Protein AF-A0A9W6K711-F1 (afdb_monomer_lite)

Secondary structure (DSSP, 8-state):
-----S---TT--GGGTTTT--SS--S-EE----SS-EEEEETTEEEEE----STT------TT-----

Foldseek 3Di:
DDDPPPDDDPQPDPVVPVVPDDPDADAAAEDEDSLAWDFDDDPNHTYTYADPDDPPRDRVHDPPPDDDD

pLDDT: mean 70.46, std 19.73, range [30.44, 94.38]

Structure (mmCIF, N/CA/C/O backbone):
data_AF-A0A9W6K711-F1
#
_entry.id   AF-A0A9W6K711-F1
#
loop_
_atom_site.group_PDB
_atom_site.id
_atom_site.type_symbol
_atom_site.label_atom_id
_atom_site.label_alt_id
_atom_site.label_comp_id
_atom_site.label_asym_id
_atom_site.label_entity_id
_atom_site.label_seq_id
_atom_site.pdbx_PDB_ins_code
_atom_site.Cartn_x
_atom_site.Cartn_y
_atom_site.Cartn_z
_atom_site.occupancy
_atom_site.B_iso_or_equiv
_atom_site.auth_seq_id
_atom_site.auth_comp_id
_atom_site.auth_asym_id
_atom_site.auth_atom_id
_atom_site.pdbx_PDB_model_num
ATOM 1 N N . MET A 1 1 ? 18.912 9.824 24.191 1.00 32.62 1 MET A N 1
ATOM 2 C CA . MET A 1 1 ? 17.896 10.167 23.176 1.00 32.62 1 MET A CA 1
ATOM 3 C C . MET A 1 1 ? 18.286 9.432 21.904 1.00 32.62 1 MET A C 1
ATOM 5 O O . MET A 1 1 ? 19.376 9.726 21.428 1.00 32.62 1 MET A O 1
ATOM 9 N N . PRO A 1 2 ? 17.545 8.421 21.422 1.00 30.44 2 PRO A N 1
ATOM 10 C CA . PRO A 1 2 ? 17.924 7.749 20.189 1.00 30.44 2 PRO A CA 1
ATOM 11 C C . PRO A 1 2 ? 17.545 8.620 18.988 1.00 30.44 2 PRO A C 1
ATOM 13 O O . PRO A 1 2 ? 16.499 9.267 18.964 1.00 30.44 2 PRO A O 1
ATOM 16 N N . ASP A 1 3 ? 18.473 8.666 18.045 1.00 32.50 3 ASP A N 1
ATOM 17 C CA . ASP A 1 3 ? 18.462 9.421 16.801 1.00 32.50 3 ASP A CA 1
ATOM 18 C C . ASP A 1 3 ? 17.389 8.884 15.833 1.00 32.50 3 ASP A C 1
ATOM 20 O O . ASP A 1 3 ? 17.417 7.720 15.438 1.00 32.50 3 ASP A O 1
ATOM 24 N N . LEU A 1 4 ? 16.431 9.746 15.473 1.00 39.50 4 LEU A N 1
ATOM 25 C CA . LEU A 1 4 ? 15.304 9.475 14.567 1.00 39.50 4 LEU A CA 1
ATOM 26 C C . LEU A 1 4 ? 15.645 9.729 13.081 1.00 39.50 4 LEU A C 1
ATOM 28 O O . LEU A 1 4 ? 14.742 9.779 12.247 1.00 39.50 4 LEU A O 1
ATOM 32 N N . SER A 1 5 ? 16.923 9.892 12.718 1.00 37.47 5 SER A N 1
ATOM 33 C CA . SER A 1 5 ? 17.335 10.158 11.329 1.00 37.47 5 SER A CA 1
ATOM 34 C C . SER A 1 5 ? 17.384 8.924 10.417 1.00 37.47 5 SER A C 1
ATOM 36 O O . SER A 1 5 ? 17.539 9.066 9.205 1.00 37.47 5 SER A O 1
ATOM 38 N N . GLN A 1 6 ? 17.195 7.715 10.949 1.00 35.81 6 GLN A N 1
ATOM 39 C CA . GLN A 1 6 ? 17.262 6.478 10.167 1.00 35.81 6 GLN A CA 1
ATOM 40 C C . GLN A 1 6 ? 15.856 5.933 9.891 1.00 35.81 6 GLN A C 1
ATOM 42 O O . GLN A 1 6 ? 15.330 5.126 10.653 1.00 35.81 6 GLN A O 1
ATOM 47 N N . GLY A 1 7 ? 15.239 6.379 8.790 1.00 35.47 7 GLY A N 1
ATOM 48 C CA . GLY A 1 7 ? 14.089 5.670 8.210 1.00 35.47 7 GLY A CA 1
ATOM 49 C C . GLY A 1 7 ? 12.993 6.505 7.548 1.00 35.47 7 GLY A C 1
ATOM 50 O O . GLY A 1 7 ? 12.058 5.922 7.003 1.00 35.47 7 GLY A O 1
ATOM 51 N N . LEU A 1 8 ? 13.065 7.839 7.547 1.00 43.31 8 LEU A N 1
ATOM 52 C CA . LEU A 1 8 ? 12.013 8.655 6.933 1.00 43.31 8 LEU A CA 1
ATOM 53 C C . LEU A 1 8 ? 12.244 8.820 5.422 1.00 43.31 8 LEU A C 1
ATOM 55 O O . LEU A 1 8 ? 12.704 9.854 4.936 1.00 43.31 8 LEU A O 1
ATOM 59 N N . GLY A 1 9 ? 11.907 7.774 4.666 1.00 36.72 9 GLY A N 1
ATOM 60 C CA . GLY A 1 9 ? 11.635 7.904 3.238 1.00 36.72 9 GLY A CA 1
ATOM 61 C C . GLY A 1 9 ? 10.555 8.968 3.018 1.00 36.72 9 GLY A C 1
ATOM 62 O O . GLY A 1 9 ? 9.589 9.048 3.774 1.00 36.72 9 GLY A O 1
ATOM 63 N N . ARG A 1 10 ? 10.731 9.793 1.982 1.00 49.88 10 ARG A N 1
ATOM 64 C CA . ARG A 1 10 ? 9.971 11.008 1.60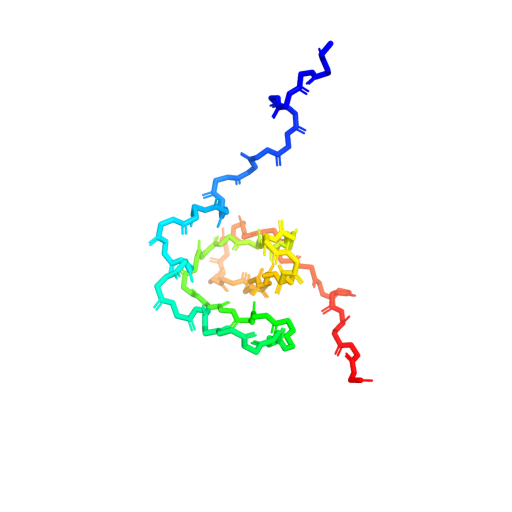8 1.00 49.88 10 ARG A CA 1
ATOM 65 C C . ARG A 1 10 ? 8.429 10.897 1.514 1.00 49.88 10 ARG A C 1
ATOM 67 O O . ARG A 1 10 ? 7.794 11.851 1.081 1.00 49.88 10 ARG A O 1
ATOM 74 N N . GLY A 1 11 ? 7.813 9.776 1.880 1.00 49.12 11 GLY A N 1
ATOM 75 C CA . GLY A 1 11 ? 6.392 9.499 1.671 1.00 49.12 11 GLY A CA 1
ATOM 76 C C . GLY A 1 11 ? 5.453 9.799 2.846 1.00 49.12 11 GLY A C 1
ATOM 77 O O . GLY A 1 11 ? 4.249 9.891 2.630 1.00 49.12 11 GLY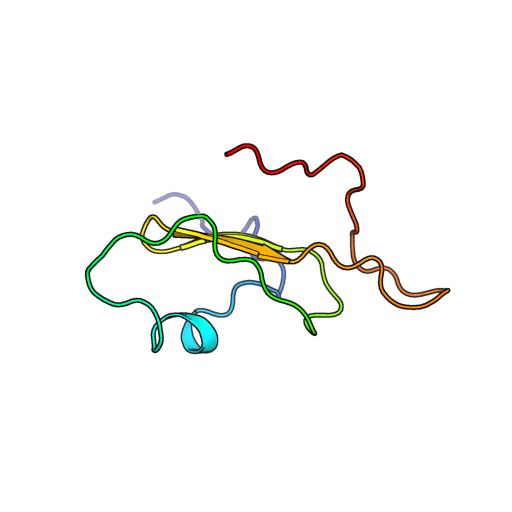 A O 1
ATOM 78 N N . CYS A 1 12 ? 5.964 9.984 4.067 1.00 50.62 12 CYS A N 1
ATOM 79 C CA . CYS A 1 12 ? 5.144 10.217 5.264 1.00 50.62 12 CYS A CA 1
ATOM 80 C C . CYS A 1 12 ? 5.164 11.698 5.680 1.00 50.62 12 CYS A C 1
ATOM 82 O O . CYS A 1 12 ? 5.675 12.046 6.743 1.00 50.62 12 CYS A O 1
ATOM 84 N N . LEU A 1 13 ? 4.650 12.587 4.827 1.00 56.16 13 LEU A N 1
ATOM 85 C CA . LEU A 1 13 ? 4.469 13.998 5.179 1.00 56.16 13 LEU A CA 1
ATOM 86 C C . LEU A 1 13 ? 3.143 14.181 5.958 1.00 56.16 13 LEU A C 1
ATOM 88 O O . LEU A 1 13 ? 2.069 13.962 5.387 1.00 56.16 13 LEU A O 1
ATOM 92 N N . PRO A 1 14 ? 3.188 14.522 7.261 1.00 49.66 14 PRO A N 1
ATOM 93 C CA . PRO A 1 14 ? 2.027 14.520 8.158 1.00 49.66 14 PRO A CA 1
ATOM 94 C C . PRO A 1 14 ? 0.980 15.602 7.845 1.00 49.66 14 PRO A C 1
ATOM 96 O O . PRO A 1 14 ? -0.190 15.445 8.203 1.00 49.66 14 PRO A O 1
ATOM 99 N N . GLU A 1 15 ? 1.350 16.675 7.144 1.00 49.22 15 GLU A N 1
ATOM 100 C CA . GLU A 1 15 ? 0.461 17.799 6.821 1.00 49.22 15 GLU A CA 1
ATOM 101 C C . GLU A 1 15 ? -0.674 17.444 5.848 1.00 49.22 15 GLU A C 1
ATOM 103 O O . GLU A 1 15 ? -1.658 18.174 5.759 1.00 49.22 15 GLU A O 1
ATOM 108 N N . ARG A 1 16 ? -0.567 16.317 5.131 1.00 52.34 16 ARG A N 1
ATOM 109 C CA . ARG A 1 16 ? -1.614 15.839 4.210 1.00 52.34 16 ARG A CA 1
ATOM 110 C C . ARG A 1 16 ? -2.629 14.896 4.858 1.00 52.34 16 ARG A C 1
ATOM 112 O O . ARG A 1 16 ? -3.661 14.618 4.256 1.00 52.34 16 ARG A O 1
ATOM 119 N N . VAL A 1 17 ? -2.340 14.403 6.060 1.00 52.91 17 VAL A N 1
ATOM 120 C CA . VAL A 1 17 ? -3.074 13.302 6.705 1.00 52.91 17 VAL A CA 1
ATOM 121 C C . VAL A 1 17 ? -3.875 13.808 7.910 1.00 52.91 17 VAL A C 1
ATOM 123 O O . VAL A 1 17 ? -5.004 13.381 8.142 1.00 52.91 17 VAL A O 1
ATOM 126 N N . SER A 1 18 ? -3.337 14.774 8.655 1.00 50.47 18 SER A N 1
ATOM 127 C CA . SER A 1 18 ? -3.924 15.250 9.916 1.00 50.47 18 SER A CA 1
ATOM 128 C C . SER A 1 18 ? -5.312 15.894 9.785 1.00 50.47 18 SER A C 1
ATOM 130 O O . SER A 1 18 ? -6.076 15.862 10.743 1.00 50.47 18 SER A O 1
ATOM 132 N N . SER A 1 19 ? -5.676 16.435 8.617 1.00 53.66 19 SER A N 1
ATOM 133 C CA . SER A 1 19 ? -6.954 17.140 8.428 1.00 53.66 19 SER A CA 1
ATOM 134 C C . SER A 1 19 ? -8.179 16.226 8.260 1.00 53.66 19 SER A C 1
ATOM 136 O O . SER A 1 19 ? -9.298 16.732 8.319 1.00 53.66 19 SER A O 1
ATOM 138 N N . VAL A 1 20 ? -8.002 14.922 8.007 1.00 55.47 20 VAL A N 1
ATOM 139 C CA . VAL A 1 20 ? -9.110 13.992 7.675 1.00 55.47 20 VAL A CA 1
ATOM 140 C C . VAL A 1 20 ? -9.342 12.930 8.762 1.00 55.47 20 VAL A C 1
ATOM 142 O O . VAL A 1 20 ? -10.373 12.262 8.771 1.00 55.47 20 VAL A O 1
ATOM 145 N N . LEU A 1 21 ? -8.433 12.798 9.732 1.00 55.25 21 LEU A N 1
ATOM 146 C CA . LEU A 1 21 ? -8.585 11.864 10.849 1.00 55.25 21 LEU A CA 1
ATOM 147 C C . LEU A 1 21 ? -9.482 12.473 11.942 1.00 55.25 21 LEU A C 1
ATOM 149 O O . LEU A 1 21 ? -9.020 13.218 12.803 1.00 55.25 21 LEU A O 1
ATOM 153 N N . GLY A 1 22 ? -10.780 12.162 11.894 1.00 54.62 22 GLY A N 1
ATOM 154 C CA . GLY A 1 22 ? -11.710 12.381 13.009 1.00 54.62 22 GLY A CA 1
ATOM 155 C C . GLY A 1 22 ? -11.400 11.478 14.214 1.00 54.62 22 GLY A C 1
ATOM 156 O O . GLY A 1 22 ? -10.607 10.547 14.119 1.00 54.62 22 GLY A O 1
ATOM 157 N N . SER A 1 23 ? -12.026 11.744 15.366 1.00 53.59 23 SER A N 1
ATOM 158 C CA . SER A 1 23 ? -11.741 11.097 16.665 1.00 53.59 23 SER A CA 1
ATOM 159 C C . SER A 1 23 ? -12.011 9.583 16.750 1.00 53.59 23 SER A C 1
ATOM 161 O O . SER A 1 23 ? -11.709 8.972 17.775 1.00 53.59 23 SER A O 1
ATOM 163 N N . GLU A 1 24 ? -12.551 8.965 15.701 1.00 56.47 24 GLU A N 1
ATOM 164 C CA . GLU A 1 24 ? -12.736 7.518 15.605 1.00 56.47 24 GLU A CA 1
ATOM 165 C C . GLU A 1 24 ? -11.568 6.898 14.831 1.00 56.47 24 GLU A C 1
ATOM 167 O O . GLU A 1 24 ? -11.218 7.335 13.736 1.00 56.47 24 GLU A O 1
ATOM 172 N N . ARG A 1 25 ? -10.922 5.887 15.426 1.00 55.31 25 ARG A N 1
ATOM 173 C CA . ARG A 1 25 ? -9.749 5.222 14.841 1.00 55.31 25 ARG A CA 1
ATOM 174 C C . ARG A 1 25 ? -10.162 4.510 13.556 1.00 55.31 25 ARG A C 1
ATOM 176 O O . ARG A 1 25 ? -10.817 3.473 13.609 1.00 55.31 25 ARG A O 1
ATOM 183 N N . VAL A 1 26 ? -9.774 5.060 12.413 1.00 57.53 26 VAL A N 1
ATOM 184 C CA . VAL A 1 26 ? -10.040 4.439 11.116 1.00 57.53 26 VAL A CA 1
ATOM 185 C C . VAL A 1 26 ? -9.100 3.240 10.929 1.00 57.53 26 VAL A C 1
ATOM 187 O O . VAL A 1 26 ? -7.937 3.269 11.340 1.00 57.53 26 VAL A O 1
ATOM 190 N N . ALA A 1 27 ? -9.624 2.183 10.302 1.00 63.06 27 ALA A N 1
ATOM 191 C CA . ALA A 1 27 ? -8.872 1.098 9.663 1.00 63.06 27 ALA A CA 1
ATOM 192 C C . ALA A 1 27 ? -7.694 1.647 8.810 1.00 63.06 27 ALA A C 1
ATOM 194 O O . ALA A 1 27 ? -7.680 2.845 8.518 1.00 63.06 27 ALA A O 1
ATOM 195 N N . PRO A 1 28 ? -6.692 0.832 8.406 1.00 66.12 28 PRO A N 1
ATOM 196 C CA . PRO A 1 28 ? -5.533 1.326 7.656 1.00 66.12 28 PRO A CA 1
ATOM 197 C C . PRO A 1 28 ? -5.934 2.276 6.519 1.00 66.12 28 PRO A C 1
ATOM 199 O O . PRO A 1 28 ? -6.737 1.924 5.656 1.00 66.12 28 PRO A O 1
ATOM 202 N N . TRP A 1 29 ? -5.373 3.485 6.521 1.00 77.44 29 TRP A N 1
ATOM 203 C CA . TRP A 1 29 ? -5.630 4.477 5.487 1.00 77.44 29 TRP A CA 1
ATOM 204 C C . TRP A 1 29 ? -4.800 4.135 4.256 1.00 77.44 29 TRP A C 1
ATOM 206 O O . TRP A 1 29 ? -3.582 4.309 4.236 1.00 77.44 29 TRP A O 1
ATOM 216 N N . ILE A 1 30 ? -5.481 3.672 3.212 1.00 81.81 30 ILE A N 1
ATOM 217 C CA . ILE A 1 30 ? -4.888 3.385 1.908 1.00 81.81 30 ILE A CA 1
ATOM 218 C C . ILE A 1 30 ? -5.056 4.603 0.985 1.00 81.81 30 ILE A C 1
ATOM 220 O O . ILE A 1 30 ? -6.172 5.094 0.812 1.00 81.81 30 ILE A O 1
ATOM 224 N N . TYR A 1 31 ? -3.972 5.099 0.384 1.00 80.94 31 TYR A N 1
ATOM 225 C CA . TYR A 1 31 ? -3.999 6.233 -0.552 1.00 80.94 31 TYR A CA 1
ATOM 226 C C . TYR A 1 31 ? -3.141 5.984 -1.805 1.00 80.94 31 TYR A C 1
ATOM 228 O O . TYR A 1 31 ? -2.339 5.051 -1.855 1.00 80.94 31 TYR A O 1
ATOM 236 N N . GLY A 1 32 ? -3.339 6.809 -2.841 1.00 78.62 32 GLY A N 1
ATOM 237 C CA . GLY A 1 32 ? -2.635 6.724 -4.127 1.00 78.62 32 GLY A CA 1
ATOM 238 C C . GLY A 1 32 ? -1.875 8.002 -4.514 1.00 78.62 32 GLY A C 1
ATOM 239 O O . GLY A 1 32 ? -1.693 8.895 -3.694 1.00 78.62 32 GLY A O 1
ATOM 240 N N . HIS A 1 33 ? -1.436 8.093 -5.778 1.00 79.56 33 HIS A N 1
ATOM 241 C CA . HIS A 1 33 ? -0.744 9.245 -6.395 1.00 79.56 33 HIS A CA 1
ATOM 242 C C . HIS A 1 33 ? 0.684 9.558 -5.890 1.00 79.56 33 HIS A C 1
ATOM 244 O O . HIS A 1 33 ? 1.374 10.380 -6.480 1.00 79.56 33 HIS A O 1
ATOM 250 N N . GLY A 1 34 ? 1.192 8.867 -4.865 1.00 74.50 34 GLY A N 1
ATOM 251 C CA . GLY A 1 34 ? 2.529 9.135 -4.312 1.00 74.50 34 GLY A CA 1
ATOM 252 C C . GLY A 1 34 ? 3.725 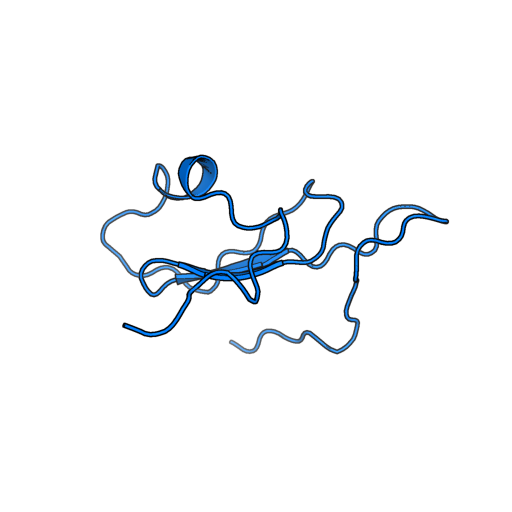8.737 -5.195 1.00 74.50 34 GLY A C 1
ATOM 253 O O . GLY A 1 34 ? 4.844 9.129 -4.877 1.00 74.50 34 GLY A O 1
ATOM 254 N N . HIS A 1 35 ? 3.519 7.924 -6.250 1.00 85.69 35 HIS A N 1
ATOM 255 C CA . HIS A 1 35 ? 4.573 7.289 -7.084 1.00 85.69 35 HIS A CA 1
ATOM 256 C C . HIS A 1 35 ? 5.706 6.644 -6.248 1.00 85.69 35 HIS A C 1
ATOM 258 O O . HIS A 1 35 ? 6.818 6.427 -6.713 1.00 85.69 35 HIS A O 1
ATOM 264 N N . THR A 1 36 ? 5.405 6.342 -4.985 1.00 84.62 36 THR A N 1
ATOM 265 C CA . THR A 1 36 ? 6.312 5.846 -3.956 1.00 84.62 36 THR A CA 1
ATOM 266 C C . THR A 1 36 ? 5.478 4.996 -3.011 1.00 84.62 36 THR A C 1
ATOM 268 O O . THR A 1 36 ? 4.399 5.419 -2.582 1.00 84.62 36 THR A O 1
ATOM 271 N N . ALA A 1 37 ? 5.955 3.797 -2.706 1.00 88.81 37 ALA A N 1
ATOM 272 C CA . ALA A 1 37 ? 5.353 2.928 -1.722 1.00 88.81 37 ALA A CA 1
ATOM 273 C C . ALA A 1 37 ? 5.640 3.465 -0.313 1.00 88.81 37 ALA A C 1
ATOM 275 O O . ALA A 1 37 ? 6.746 3.911 -0.006 1.00 88.81 37 ALA A O 1
ATOM 276 N N . VAL A 1 38 ? 4.621 3.443 0.536 1.00 89.12 38 VAL A N 1
ATOM 277 C CA . VAL A 1 38 ? 4.639 3.914 1.917 1.00 89.12 38 VAL A CA 1
ATOM 278 C C . VAL A 1 38 ? 3.885 2.897 2.755 1.00 89.12 38 VAL A C 1
ATOM 280 O O . VAL A 1 38 ? 2.779 2.507 2.402 1.00 89.12 38 VAL A O 1
ATOM 283 N N . ASP A 1 39 ? 4.477 2.483 3.866 1.00 89.50 39 ASP A N 1
ATOM 284 C CA . ASP A 1 39 ? 3.807 1.727 4.920 1.00 89.50 39 ASP A CA 1
ATOM 285 C C . ASP A 1 39 ? 4.345 2.244 6.253 1.00 89.50 39 ASP A C 1
ATOM 287 O O . ASP A 1 39 ? 5.500 1.999 6.607 1.00 89.50 39 ASP A O 1
ATOM 291 N N . CYS A 1 40 ? 3.558 3.061 6.945 1.00 85.88 40 CYS A N 1
ATOM 292 C CA . CYS A 1 40 ? 3.986 3.701 8.184 1.00 85.88 40 CYS A CA 1
ATOM 293 C C . CYS A 1 40 ? 2.854 3.787 9.209 1.00 85.88 40 CYS A C 1
ATOM 295 O O . CYS A 1 40 ? 1.673 3.717 8.876 1.00 85.88 40 CYS A O 1
ATOM 297 N N . GLN A 1 41 ? 3.217 3.961 10.482 1.00 84.94 41 GLN A N 1
ATOM 298 C CA . GLN A 1 41 ? 2.265 4.341 11.523 1.00 84.94 41 GLN A CA 1
ATOM 299 C C . GLN A 1 41 ? 2.351 5.835 11.808 1.00 84.94 41 GLN A C 1
ATOM 301 O O . GLN A 1 41 ? 3.428 6.368 12.074 1.00 84.94 41 GLN A O 1
ATOM 306 N N . HIS A 1 42 ? 1.196 6.490 11.837 1.00 80.31 42 HIS A N 1
ATOM 307 C CA . HIS A 1 42 ? 1.066 7.881 12.233 1.00 80.31 42 HIS A CA 1
ATOM 308 C C . HIS A 1 42 ? -0.123 8.048 13.177 1.00 80.31 42 HIS A C 1
ATOM 310 O O . HIS A 1 42 ? -1.248 7.695 12.835 1.00 80.31 42 HIS A O 1
ATOM 316 N N . LEU A 1 43 ? 0.128 8.564 14.385 1.00 80.44 43 LEU A N 1
ATOM 317 C CA . LEU A 1 43 ? -0.897 8.799 15.417 1.00 80.44 43 LEU A CA 1
ATOM 318 C C . LEU A 1 43 ? -1.800 7.573 15.687 1.00 80.44 43 LEU A C 1
ATOM 320 O O . LEU A 1 43 ? -2.995 7.698 15.940 1.00 80.44 43 LEU A O 1
ATOM 324 N N . GLY A 1 44 ? -1.224 6.367 15.627 1.00 76.38 44 GLY A N 1
ATOM 325 C CA . GLY A 1 44 ? -1.953 5.109 15.822 1.00 76.38 44 GLY A CA 1
ATOM 326 C C . GLY A 1 44 ? -2.811 4.665 14.632 1.00 76.38 44 GLY A C 1
ATOM 327 O O . GLY A 1 44 ? -3.562 3.705 14.767 1.00 76.38 44 GLY A O 1
ATOM 328 N N . THR A 1 45 ? -2.692 5.332 13.482 1.00 82.06 45 THR A N 1
ATOM 329 C CA . THR A 1 45 ? -3.284 4.928 12.201 1.00 82.06 45 THR A CA 1
ATOM 330 C C . THR A 1 45 ? -2.180 4.396 11.294 1.00 82.06 45 THR A C 1
ATOM 332 O O . THR A 1 45 ? -1.149 5.048 11.118 1.00 82.06 45 THR A O 1
ATOM 335 N N . ARG A 1 46 ? -2.371 3.210 10.712 1.00 86.50 46 ARG A N 1
ATOM 336 C CA . ARG A 1 46 ? -1.472 2.704 9.666 1.00 86.50 46 ARG A CA 1
ATOM 337 C C . ARG A 1 46 ? -1.827 3.379 8.347 1.00 86.50 46 ARG A C 1
ATOM 339 O O . ARG A 1 46 ? -2.991 3.389 7.967 1.00 86.50 46 ARG A O 1
ATOM 346 N N . ILE A 1 47 ? -0.836 3.918 7.659 1.00 86.00 47 ILE A N 1
ATOM 347 C CA . ILE A 1 47 ? -0.975 4.604 6.378 1.00 86.00 47 ILE A CA 1
ATOM 348 C C . ILE A 1 47 ? -0.224 3.792 5.331 1.00 86.00 47 ILE A C 1
ATOM 350 O O . ILE A 1 47 ? 0.957 3.497 5.514 1.00 86.00 47 ILE A O 1
ATOM 354 N N . VAL A 1 48 ? -0.909 3.436 4.244 1.00 89.00 48 VAL A N 1
ATOM 355 C CA . VAL A 1 48 ? -0.374 2.581 3.184 1.00 89.00 48 VAL A CA 1
ATOM 356 C C . VAL A 1 48 ? -0.575 3.207 1.800 1.00 89.00 48 VAL A C 1
ATOM 358 O O . VAL A 1 48 ? -1.677 3.594 1.426 1.00 89.00 48 VAL A O 1
ATOM 361 N N . CYS A 1 49 ? 0.482 3.238 0.995 1.00 90.81 49 CYS A N 1
ATOM 362 C CA . CYS A 1 49 ? 0.449 3.431 -0.453 1.00 90.81 49 CYS A CA 1
ATOM 363 C C . CYS A 1 49 ? 1.343 2.353 -1.066 1.00 90.81 49 CYS A C 1
ATOM 365 O O . CYS A 1 49 ? 2.491 2.211 -0.674 1.00 90.81 49 CYS A O 1
ATOM 367 N N . ASN A 1 50 ? 0.844 1.563 -2.012 1.00 91.50 50 ASN A N 1
ATOM 368 C CA . ASN A 1 50 ? 1.628 0.484 -2.622 1.00 91.50 50 ASN A CA 1
ATOM 369 C C . ASN A 1 50 ? 1.320 0.373 -4.115 1.00 91.50 50 ASN A C 1
ATOM 371 O O . ASN A 1 50 ? 0.879 -0.655 -4.624 1.00 91.50 50 ASN A O 1
ATOM 375 N N . LEU A 1 51 ? 1.472 1.492 -4.817 1.00 87.88 51 LEU A N 1
ATOM 376 C CA . LEU A 1 51 ? 1.236 1.550 -6.252 1.00 87.88 51 LEU A CA 1
ATOM 377 C C . LEU A 1 51 ? 2.432 0.981 -7.011 1.00 87.88 51 LEU A C 1
ATOM 379 O O . LEU A 1 51 ? 3.577 1.347 -6.751 1.00 87.88 51 LEU A O 1
ATOM 383 N N . ARG A 1 52 ? 2.154 0.149 -8.018 1.00 89.00 52 ARG A N 1
ATOM 384 C CA . ARG A 1 52 ? 3.167 -0.351 -8.959 1.00 89.00 52 ARG A CA 1
ATOM 385 C C . ARG A 1 52 ? 3.834 0.764 -9.775 1.00 89.00 52 ARG A C 1
ATOM 387 O O . ARG A 1 52 ? 4.985 0.612 -10.158 1.00 89.00 52 ARG A O 1
ATOM 394 N N . GLY A 1 53 ? 3.116 1.861 -10.020 1.00 86.50 53 GLY A N 1
ATOM 395 C CA . GLY A 1 53 ? 3.550 2.912 -10.940 1.00 86.50 53 GLY A CA 1
ATOM 396 C C . GLY A 1 53 ? 3.477 2.486 -12.409 1.00 86.50 53 GLY A C 1
ATOM 397 O O . GLY A 1 53 ? 2.957 1.416 -12.748 1.00 86.50 53 GLY A O 1
ATOM 398 N N . HIS A 1 54 ? 3.976 3.346 -13.287 1.00 88.94 54 HIS A N 1
ATOM 399 C CA . HIS A 1 54 ? 4.091 3.109 -14.725 1.00 88.94 54 HIS A CA 1
ATOM 400 C C . HIS A 1 54 ? 5.311 2.234 -15.077 1.00 88.94 54 HIS A C 1
ATOM 402 O O . HIS A 1 54 ? 6.232 2.087 -14.271 1.00 88.94 54 HIS A O 1
ATOM 408 N N . PRO A 1 55 ? 5.362 1.640 -16.287 1.00 90.44 55 PRO A N 1
ATOM 409 C CA . PRO A 1 55 ? 6.544 0.912 -16.744 1.00 90.44 55 PRO A CA 1
ATOM 410 C C . PRO A 1 55 ? 7.818 1.764 -16.639 1.00 90.44 55 PRO A C 1
ATOM 412 O O . PRO A 1 55 ? 7.871 2.869 -17.171 1.00 90.44 55 PRO A O 1
ATOM 415 N N . GLY A 1 56 ? 8.839 1.236 -15.961 1.00 87.50 56 GLY A N 1
ATOM 416 C CA . GLY A 1 56 ? 10.112 1.927 -15.729 1.00 87.50 56 GLY A CA 1
ATOM 417 C C . GLY A 1 56 ? 10.160 2.786 -14.461 1.00 87.50 56 GLY A C 1
ATOM 418 O O . GLY A 1 56 ? 11.240 3.244 -14.097 1.00 87.50 56 GLY A O 1
ATOM 419 N N . GLU A 1 57 ? 9.044 2.977 -13.751 1.00 87.81 57 GLU A N 1
ATOM 420 C CA . GLU A 1 57 ? 9.058 3.646 -12.449 1.00 87.81 57 GLU A CA 1
ATOM 421 C C . GLU A 1 57 ? 9.510 2.696 -11.338 1.00 87.81 57 GLU A C 1
ATOM 423 O O . GLU A 1 57 ? 9.068 1.551 -11.233 1.00 87.81 57 GLU A O 1
ATOM 428 N N . HIS A 1 58 ? 10.385 3.193 -10.468 1.00 87.94 58 HIS A N 1
ATOM 429 C CA . HIS A 1 58 ? 10.823 2.482 -9.272 1.00 87.94 58 HIS A CA 1
ATOM 430 C C . HIS A 1 58 ? 10.073 3.037 -8.065 1.00 87.94 58 HIS A C 1
ATOM 432 O O . HIS A 1 58 ? 10.570 3.906 -7.353 1.00 87.94 58 HIS A O 1
ATOM 438 N N . THR A 1 59 ? 8.857 2.542 -7.843 1.00 89.44 59 THR A N 1
ATOM 439 C CA . THR A 1 59 ? 8.004 3.019 -6.746 1.00 89.44 59 THR A CA 1
ATOM 440 C C . THR A 1 59 ? 8.300 2.337 -5.411 1.00 89.44 59 THR A C 1
ATOM 442 O O . THR A 1 59 ? 7.875 2.830 -4.376 1.00 89.44 59 THR A O 1
ATOM 445 N N . GLY A 1 60 ? 9.007 1.201 -5.402 1.00 90.88 60 GLY A N 1
ATOM 446 C CA . GLY A 1 60 ? 9.148 0.358 -4.206 1.00 90.88 60 GLY A CA 1
ATOM 447 C C . GLY A 1 60 ? 7.942 -0.555 -3.957 1.00 90.88 60 GLY A C 1
ATOM 448 O O . GLY A 1 60 ? 7.743 -1.008 -2.834 1.00 90.88 60 GLY A O 1
ATOM 449 N N . PHE A 1 61 ? 7.137 -0.806 -4.9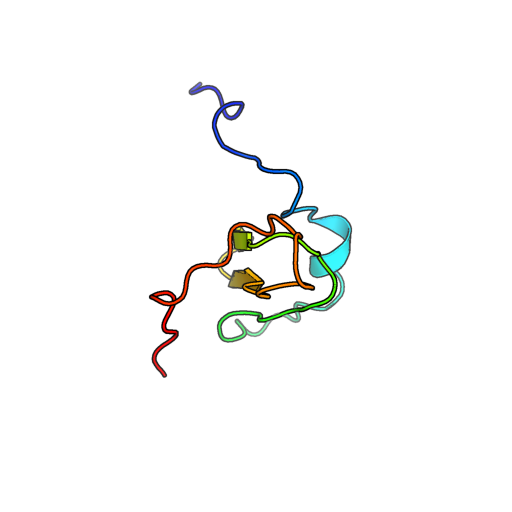97 1.00 92.06 61 PHE A N 1
ATOM 450 C CA . PHE A 1 61 ? 6.003 -1.725 -4.960 1.00 92.06 61 PHE A CA 1
ATOM 451 C C . PHE A 1 61 ? 6.357 -3.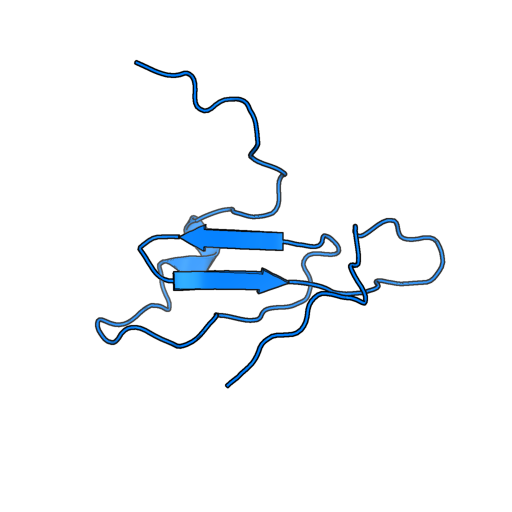078 -4.336 1.00 92.06 61 PHE A C 1
ATOM 453 O O . PHE A 1 61 ? 7.295 -3.750 -4.769 1.00 92.06 61 PHE A O 1
ATOM 460 N N . ASN A 1 62 ? 5.550 -3.491 -3.364 1.00 92.56 62 ASN A N 1
ATOM 461 C CA . ASN A 1 62 ? 5.661 -4.772 -2.689 1.00 92.56 62 ASN A CA 1
ATOM 462 C C . ASN A 1 62 ? 4.437 -5.654 -3.013 1.00 92.56 62 ASN A C 1
ATOM 464 O O . ASN A 1 62 ? 3.365 -5.407 -2.458 1.00 92.56 62 ASN A O 1
ATOM 468 N N . PRO A 1 63 ? 4.554 -6.685 -3.871 1.00 92.25 63 PRO A N 1
ATOM 469 C CA . PRO A 1 63 ? 3.429 -7.566 -4.199 1.00 92.25 63 PRO A CA 1
ATOM 470 C C . PRO A 1 63 ? 2.927 -8.390 -3.004 1.00 92.25 63 PRO A C 1
ATOM 472 O O . PRO A 1 63 ? 1.772 -8.802 -3.004 1.00 92.25 63 PRO A O 1
ATOM 475 N N . GLU A 1 64 ? 3.757 -8.580 -1.976 1.00 94.38 64 GLU A N 1
ATOM 476 C CA . GLU A 1 64 ? 3.435 -9.369 -0.780 1.00 94.38 64 GLU A CA 1
ATOM 477 C C . GLU A 1 64 ? 2.735 -8.542 0.311 1.00 94.38 64 GLU A C 1
ATOM 479 O O . GLU A 1 64 ? 2.405 -9.053 1.383 1.00 94.38 64 GLU A O 1
ATOM 484 N N . LEU A 1 65 ? 2.506 -7.244 0.077 1.00 89.25 65 LEU A N 1
ATOM 485 C CA . LEU A 1 65 ? 1.810 -6.386 1.030 1.00 89.25 65 LEU A CA 1
ATOM 486 C C . LEU A 1 65 ? 0.297 -6.651 0.994 1.00 89.25 65 LEU A C 1
ATOM 488 O O . LEU A 1 65 ? -0.454 -5.983 0.282 1.00 89.25 65 LEU A O 1
ATOM 492 N N . ILE A 1 66 ? -0.143 -7.613 1.801 1.00 88.25 66 ILE A N 1
ATOM 493 C CA . ILE A 1 66 ? -1.550 -7.983 1.972 1.00 88.25 66 ILE A CA 1
ATOM 494 C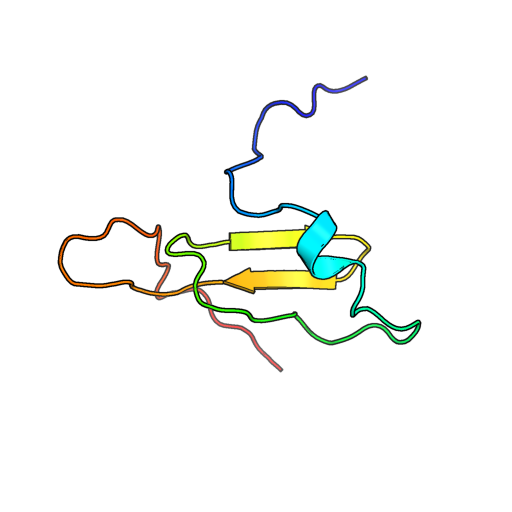 C . ILE A 1 66 ? -2.099 -7.324 3.244 1.00 88.25 66 ILE A C 1
ATOM 496 O O . ILE A 1 66 ? -1.512 -7.433 4.322 1.00 88.25 66 ILE A O 1
ATOM 500 N N . ILE A 1 67 ? -3.240 -6.641 3.131 1.00 83.06 67 ILE A N 1
ATOM 501 C CA . ILE A 1 67 ? -3.969 -6.080 4.275 1.00 83.06 67 ILE A CA 1
ATOM 502 C C . ILE A 1 67 ? -5.161 -6.996 4.562 1.00 83.06 67 ILE A C 1
ATOM 504 O O . ILE A 1 67 ? -6.084 -7.078 3.756 1.00 83.06 67 ILE A O 1
ATOM 508 N N . GLY A 1 68 ? -5.107 -7.712 5.688 1.00 79.25 68 GLY A N 1
ATOM 509 C CA . GLY A 1 68 ? -6.226 -8.512 6.194 1.00 79.25 68 GLY A CA 1
ATOM 510 C C . GLY A 1 68 ? -7.306 -7.641 6.844 1.00 79.25 68 GLY A C 1
ATOM 511 O O . GLY A 1 68 ? -7.001 -6.544 7.318 1.00 79.25 68 GLY A O 1
ATOM 512 N N . LEU A 1 69 ? -8.547 -8.139 6.840 1.00 64.75 69 LEU A N 1
ATOM 513 C CA . LEU A 1 69 ? -9.705 -7.539 7.515 1.00 64.75 69 LEU A CA 1
ATOM 514 C C . LEU A 1 69 ? -9.834 -8.039 8.956 1.00 64.75 69 LEU A C 1
ATOM 516 O O . LEU A 1 69 ? -9.543 -9.237 9.180 1.00 64.75 69 LEU A O 1
#

Radius of gyration: 13.37 Å; chains: 1; bounding box: 31×27×40 Å

Organism: NCBI:txid1806536

Sequence (69 aa):
MPDLSQGLGRGCLPERVSSVLGSERVAPWIYGHGHTAVDCQHLGTRIVCNLRGHPGEHTGFNPELIIGL